Protein AF-A0A644ZTK5-F1 (afdb_monomer_lite)

Structure (mmCIF, N/CA/C/O backbone):
data_AF-A0A644ZTK5-F1
#
_entry.id   AF-A0A644ZTK5-F1
#
loop_
_atom_site.group_PDB
_atom_site.id
_atom_site.type_symbol
_atom_site.label_atom_id
_atom_site.label_alt_id
_atom_site.label_comp_id
_atom_site.label_asym_id
_atom_site.label_entity_id
_atom_site.label_seq_id
_atom_site.pdbx_PDB_ins_code
_atom_site.Cartn_x
_atom_site.Cartn_y
_atom_site.Cartn_z
_atom_site.occupancy
_atom_site.B_iso_or_equiv
_atom_site.auth_seq_id
_atom_site.auth_comp_id
_atom_site.auth_asym_id
_atom_site.auth_atom_id
_atom_site.pdbx_PDB_model_num
ATOM 1 N N . MET A 1 1 ? 9.741 3.563 -11.625 1.00 65.12 1 MET A N 1
ATOM 2 C CA . MET A 1 1 ? 8.923 4.745 -11.243 1.00 65.12 1 MET A CA 1
ATOM 3 C C . MET A 1 1 ? 8.255 4.426 -9.917 1.00 65.12 1 MET A C 1
ATOM 5 O O . MET A 1 1 ? 7.694 3.346 -9.812 1.00 65.12 1 MET A O 1
ATOM 9 N N . VAL A 1 2 ? 8.338 5.303 -8.914 1.00 74.94 2 VAL A N 1
ATOM 10 C CA . VAL A 1 2 ? 7.669 5.084 -7.619 1.00 74.94 2 VAL A CA 1
ATOM 11 C C . VAL A 1 2 ? 6.324 5.798 -7.641 1.00 74.94 2 VAL A C 1
ATOM 13 O O . VAL A 1 2 ? 6.263 6.993 -7.924 1.00 74.94 2 VAL A O 1
ATOM 16 N N . THR A 1 3 ? 5.244 5.078 -7.349 1.00 74.12 3 THR A N 1
ATOM 17 C CA . THR A 1 3 ? 3.903 5.663 -7.246 1.00 74.12 3 THR A CA 1
ATOM 18 C C . THR A 1 3 ? 3.236 5.150 -5.983 1.00 74.12 3 THR A C 1
ATOM 20 O O . THR A 1 3 ? 3.165 3.944 -5.748 1.00 74.12 3 THR A O 1
ATOM 23 N N . VAL A 1 4 ? 2.745 6.067 -5.157 1.00 77.69 4 VAL A N 1
ATOM 24 C CA . VAL A 1 4 ? 2.092 5.718 -3.898 1.00 77.69 4 VAL A CA 1
ATOM 25 C C . VAL A 1 4 ? 0.670 6.253 -3.905 1.00 77.69 4 VAL A C 1
ATOM 27 O O . VAL A 1 4 ? 0.444 7.454 -4.042 1.00 77.69 4 VAL A O 1
ATOM 30 N N . THR A 1 5 ? -0.283 5.347 -3.721 1.00 84.94 5 THR A N 1
ATOM 31 C CA . THR A 1 5 ? -1.699 5.673 -3.567 1.00 84.94 5 THR A CA 1
ATOM 32 C C . THR A 1 5 ? -2.014 5.778 -2.079 1.00 84.94 5 THR A C 1
ATOM 34 O O . THR A 1 5 ? -1.838 4.809 -1.346 1.00 84.94 5 THR A O 1
ATOM 37 N N . LYS A 1 6 ? -2.480 6.945 -1.616 1.00 88.81 6 LYS A N 1
ATOM 38 C CA . LYS A 1 6 ? -2.818 7.154 -0.194 1.00 88.81 6 LYS A CA 1
ATOM 39 C C . LYS A 1 6 ? -4.099 6.432 0.238 1.00 88.81 6 LYS A C 1
ATOM 41 O O . LYS A 1 6 ? -4.220 6.039 1.397 1.00 88.81 6 LYS A O 1
ATOM 46 N N . TYR A 1 7 ? -5.057 6.279 -0.676 1.00 92.19 7 TYR A N 1
ATOM 47 C CA . TYR A 1 7 ? -6.345 5.642 -0.411 1.00 92.19 7 TYR A CA 1
ATOM 48 C C . TYR A 1 7 ? -6.713 4.675 -1.529 1.00 92.19 7 TYR A C 1
ATOM 50 O O . TYR A 1 7 ? -6.617 5.043 -2.693 1.00 92.19 7 TYR A O 1
ATOM 58 N N . LEU A 1 8 ? -7.179 3.487 -1.165 1.00 92.69 8 LEU A N 1
ATOM 59 C CA . LEU A 1 8 ? -7.792 2.535 -2.082 1.00 92.69 8 LEU A CA 1
ATOM 60 C C . LEU A 1 8 ? -9.311 2.665 -2.007 1.00 92.69 8 LEU A C 1
ATOM 62 O O . LEU A 1 8 ? -9.890 2.739 -0.917 1.00 92.69 8 LEU A O 1
ATOM 66 N N . THR A 1 9 ? -9.941 2.684 -3.170 1.00 92.62 9 THR A N 1
ATOM 67 C CA . THR A 1 9 ? -11.390 2.692 -3.351 1.00 92.62 9 THR A CA 1
ATOM 68 C C . THR A 1 9 ? -11.845 1.417 -4.055 1.00 92.62 9 THR A C 1
ATOM 70 O O . THR A 1 9 ? -11.042 0.670 -4.619 1.00 92.62 9 THR A O 1
ATOM 73 N N . GLN A 1 10 ? -13.160 1.200 -4.097 1.00 89.81 10 GLN A N 1
ATOM 74 C CA . GLN A 1 10 ? -13.743 0.104 -4.871 1.00 89.81 10 GLN A CA 1
ATOM 75 C C . GLN A 1 10 ? -13.373 0.178 -6.366 1.00 89.81 10 GLN A C 1
ATOM 77 O O . GLN A 1 10 ? -13.297 -0.858 -7.024 1.00 89.81 10 GLN A O 1
ATOM 82 N N . VAL A 1 11 ? -13.150 1.381 -6.912 1.00 88.06 11 VAL A N 1
ATOM 83 C CA . VAL A 1 11 ? -12.742 1.560 -8.316 1.00 88.06 11 VAL A CA 1
ATOM 84 C C . VAL A 1 11 ? -11.330 1.024 -8.533 1.00 88.06 11 VAL A C 1
ATOM 86 O O . VAL A 1 11 ? -11.103 0.303 -9.502 1.00 88.06 11 VAL A O 1
ATOM 89 N N . ASP A 1 12 ? -10.414 1.308 -7.605 1.00 87.62 12 ASP A N 1
ATOM 90 C CA . ASP A 1 12 ? -9.027 0.837 -7.672 1.00 87.62 12 ASP A CA 1
AT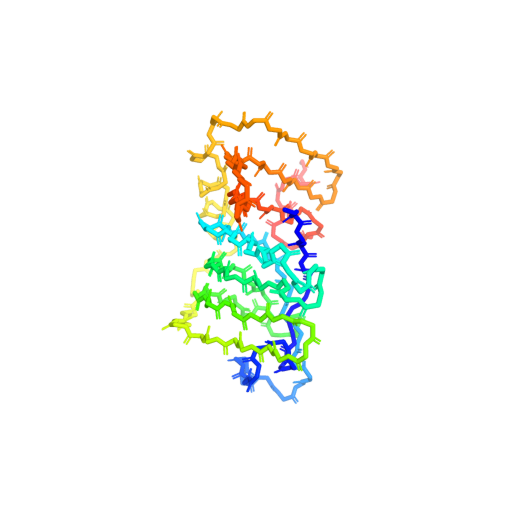OM 91 C C . ASP A 1 12 ? -8.953 -0.689 -7.546 1.00 87.62 12 ASP A C 1
ATOM 93 O O . ASP A 1 12 ? -8.243 -1.356 -8.292 1.00 87.62 12 ASP A O 1
ATOM 97 N N . LEU A 1 13 ? -9.728 -1.251 -6.616 1.00 88.62 13 LEU A N 1
ATOM 98 C CA . LEU A 1 13 ? -9.708 -2.678 -6.287 1.00 88.62 13 LEU A CA 1
ATOM 99 C C . LEU A 1 13 ? -10.640 -3.527 -7.161 1.00 88.62 13 LEU A C 1
ATOM 101 O O . LEU A 1 13 ? -10.657 -4.751 -7.040 1.00 88.62 13 LEU A O 1
ATOM 105 N N . LYS A 1 14 ? -11.461 -2.892 -8.009 1.00 88.94 14 LYS A N 1
ATOM 106 C CA . LYS A 1 14 ? -12.529 -3.508 -8.822 1.00 88.94 14 LYS A CA 1
ATOM 107 C C . LYS A 1 14 ? -13.540 -4.360 -8.036 1.00 88.94 14 LYS A C 1
ATOM 109 O O . LYS A 1 14 ? -14.374 -5.045 -8.627 1.00 88.94 14 LYS A O 1
ATOM 114 N N . ARG A 1 15 ? -13.494 -4.321 -6.705 1.00 89.38 15 ARG A N 1
ATOM 115 C CA . ARG A 1 15 ? -14.342 -5.075 -5.779 1.00 89.38 15 ARG A CA 1
ATOM 116 C C . ARG A 1 15 ? -14.335 -4.368 -4.426 1.00 89.38 15 ARG A C 1
ATOM 118 O O . ARG A 1 15 ? -13.343 -3.750 -4.062 1.00 89.38 15 ARG A O 1
ATOM 125 N N . LYS A 1 16 ? -15.432 -4.502 -3.681 1.00 90.69 16 LYS A N 1
ATOM 126 C CA . LYS A 1 16 ? -15.542 -3.995 -2.310 1.00 90.69 16 LYS A CA 1
ATOM 127 C C . LYS A 1 16 ? -14.885 -4.962 -1.317 1.00 90.69 16 LYS A C 1
ATOM 129 O O . LYS A 1 16 ? -15.091 -6.172 -1.419 1.00 90.69 16 LYS A O 1
ATOM 134 N N . ILE A 1 17 ? -14.121 -4.434 -0.368 1.00 94.50 17 ILE A N 1
ATOM 135 C CA . ILE A 1 17 ? -13.415 -5.182 0.681 1.00 94.50 17 ILE A CA 1
ATOM 136 C C . ILE A 1 17 ? -14.075 -5.025 2.055 1.00 94.50 17 ILE A C 1
ATOM 138 O O . ILE A 1 17 ? -14.266 -6.024 2.744 1.00 94.50 17 ILE A O 1
ATOM 142 N N . CYS A 1 18 ? -14.440 -3.806 2.472 1.00 92.94 18 CYS A N 1
ATOM 143 C CA . CYS A 1 18 ? -15.173 -3.596 3.721 1.00 92.94 18 CYS A CA 1
ATOM 144 C C . CYS A 1 18 ? -16.679 -3.790 3.522 1.00 92.94 18 CYS A C 1
ATOM 146 O O . CYS A 1 18 ? -17.294 -3.107 2.709 1.00 92.94 18 CYS A O 1
ATOM 148 N N . ASP A 1 19 ? -17.321 -4.552 4.407 1.00 90.00 19 ASP A N 1
ATOM 149 C CA . ASP A 1 19 ? -18.791 -4.675 4.475 1.00 90.00 19 ASP A CA 1
ATOM 150 C C . ASP A 1 19 ? -19.511 -3.429 5.035 1.00 90.00 19 ASP A C 1
ATOM 152 O O . ASP A 1 19 ? -20.714 -3.432 5.303 1.00 90.00 19 ASP A O 1
ATOM 156 N N . CYS A 1 20 ? -18.775 -2.340 5.240 1.00 90.19 20 CYS A N 1
ATOM 157 C CA . CYS A 1 20 ? -19.286 -1.038 5.635 1.00 90.19 20 CYS A CA 1
ATOM 158 C C . CYS A 1 20 ? -20.402 -0.581 4.679 1.00 90.19 20 CYS A C 1
ATOM 160 O O . CYS A 1 20 ? -20.259 -0.704 3.465 1.00 90.19 20 CYS A O 1
ATOM 162 N N . LYS A 1 21 ? -21.496 0.006 5.183 1.00 85.69 21 LYS A N 1
ATOM 163 C CA . LYS A 1 21 ? -22.526 0.604 4.304 1.00 85.69 21 LYS A CA 1
ATOM 164 C C . LYS A 1 21 ? -22.036 1.864 3.582 1.00 85.69 21 LYS A C 1
ATOM 166 O O . LYS A 1 21 ? -22.543 2.171 2.510 1.00 85.69 21 LYS A O 1
ATOM 171 N N . GLU A 1 22 ? -21.049 2.535 4.166 1.00 89.50 22 GLU A N 1
ATOM 172 C CA . GLU A 1 22 ? -20.392 3.718 3.614 1.00 89.50 22 GLU A CA 1
ATOM 173 C C . GLU A 1 22 ? -19.588 3.410 2.341 1.00 89.50 22 GLU A C 1
ATOM 175 O O . GLU A 1 22 ? -19.287 2.247 2.035 1.00 89.50 22 GLU A O 1
ATOM 180 N N . GLU A 1 23 ? -19.234 4.471 1.612 1.00 87.88 23 GLU A N 1
ATOM 181 C CA . GLU A 1 23 ? -18.324 4.395 0.470 1.00 87.88 23 GLU A CA 1
ATOM 182 C C . GLU A 1 23 ? -16.974 3.807 0.900 1.00 87.88 23 GLU A C 1
ATOM 184 O O . GLU A 1 23 ? -16.422 4.134 1.955 1.00 87.88 23 GLU A O 1
ATOM 189 N N . GLU A 1 24 ? -16.436 2.895 0.091 1.00 90.50 24 GLU A N 1
ATOM 190 C CA . GLU A 1 24 ? -15.162 2.275 0.414 1.00 90.50 24 GLU A CA 1
ATOM 191 C C . GLU A 1 24 ? -14.013 3.257 0.216 1.00 90.50 24 GLU A C 1
ATOM 193 O O . GLU A 1 24 ? -13.681 3.651 -0.901 1.00 90.50 24 GLU A O 1
ATOM 198 N N . LYS A 1 25 ? -13.372 3.597 1.333 1.00 94.69 25 LYS A N 1
ATOM 199 C CA . LYS A 1 25 ? -12.148 4.384 1.361 1.00 94.69 25 LYS A CA 1
ATOM 200 C C . LYS A 1 25 ? -11.186 3.793 2.385 1.00 94.69 25 LYS A C 1
ATOM 202 O O . LYS A 1 25 ? -11.303 4.052 3.588 1.00 94.69 25 LYS A O 1
ATOM 207 N N . LEU A 1 26 ? -10.254 2.979 1.903 1.00 95.31 26 LEU A N 1
ATOM 208 C CA . LEU A 1 26 ? -9.229 2.331 2.714 1.00 95.31 26 LEU A CA 1
ATOM 209 C C . LEU A 1 26 ? -7.955 3.178 2.685 1.00 95.31 26 LEU A C 1
ATOM 211 O O . LEU A 1 26 ? -7.355 3.362 1.633 1.00 95.31 26 LEU A O 1
ATOM 215 N N . LYS A 1 27 ? -7.538 3.723 3.825 1.00 95.38 27 LYS A N 1
ATOM 216 C CA . LYS A 1 27 ? -6.272 4.447 3.961 1.00 95.38 27 LYS A CA 1
ATOM 217 C C . LYS A 1 27 ? -5.114 3.459 3.967 1.00 95.38 27 LYS A C 1
ATOM 219 O O . LYS A 1 27 ? -5.094 2.564 4.807 1.00 95.38 27 LYS A O 1
ATOM 224 N N . VAL A 1 28 ? -4.146 3.640 3.074 1.00 95.75 28 VAL A N 1
ATOM 225 C CA . VAL A 1 28 ? -2.929 2.822 3.034 1.00 95.75 28 VAL A CA 1
ATOM 226 C C . VAL A 1 28 ? -2.022 3.226 4.193 1.00 95.75 28 VAL A C 1
ATOM 228 O O . VAL A 1 28 ? -1.618 4.386 4.290 1.00 95.75 28 VAL A O 1
ATOM 231 N N . LEU A 1 29 ? -1.728 2.270 5.073 1.00 95.69 29 LEU A N 1
ATOM 232 C CA . LEU A 1 29 ? -0.834 2.427 6.222 1.00 95.69 29 LEU A CA 1
ATOM 233 C C . LEU A 1 29 ? 0.591 1.993 5.872 1.00 95.69 29 LEU A C 1
ATOM 235 O O . LEU A 1 29 ? 1.559 2.655 6.234 1.00 95.69 29 LEU A O 1
ATOM 239 N N . PHE A 1 30 ? 0.706 0.903 5.119 1.00 95.94 30 PHE A N 1
ATOM 240 C CA . PHE A 1 30 ? 1.970 0.361 4.643 1.00 95.94 30 PHE A CA 1
ATOM 241 C C . PHE A 1 30 ? 1.781 -0.250 3.259 1.00 95.94 30 PHE A C 1
ATOM 243 O O . PHE A 1 30 ? 0.709 -0.777 2.944 1.00 95.94 30 PHE A O 1
ATOM 250 N N . LYS A 1 31 ? 2.825 -0.178 2.438 1.00 95.75 31 LYS A N 1
ATOM 251 C CA . LYS A 1 31 ? 2.863 -0.811 1.126 1.00 95.75 31 LYS A CA 1
ATOM 252 C C . LYS A 1 31 ? 4.267 -1.298 0.810 1.00 95.75 31 LYS A C 1
ATOM 254 O O . LYS A 1 31 ? 5.193 -0.496 0.779 1.00 95.75 31 LYS A O 1
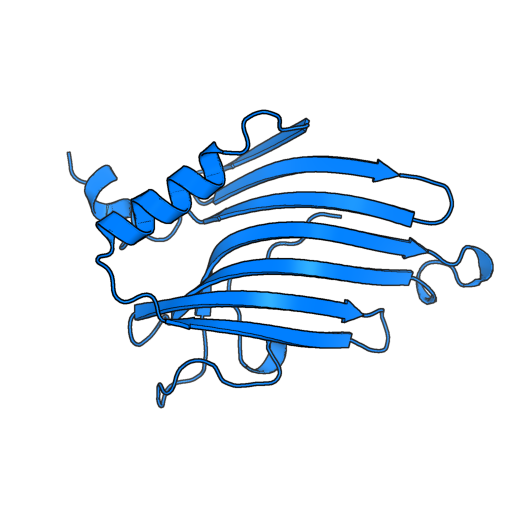ATOM 259 N N . GLU A 1 32 ? 4.398 -2.578 0.508 1.00 95.12 32 GLU A N 1
ATOM 260 C CA . GLU A 1 32 ? 5.598 -3.166 -0.080 1.00 95.12 32 GLU A CA 1
ATOM 261 C C . GLU A 1 32 ? 5.311 -3.483 -1.541 1.00 95.12 32 GLU A C 1
ATOM 263 O O . GLU A 1 32 ? 4.318 -4.135 -1.859 1.00 95.12 32 GLU A O 1
ATOM 268 N N . VAL A 1 33 ? 6.181 -3.012 -2.427 1.00 94.12 33 VAL A N 1
ATOM 269 C CA . VAL A 1 33 ? 6.172 -3.366 -3.841 1.00 94.12 33 VAL A CA 1
ATOM 270 C C . VAL A 1 33 ? 7.382 -4.242 -4.102 1.00 94.12 33 VAL A C 1
ATOM 272 O O . VAL A 1 33 ? 8.514 -3.754 -4.202 1.00 94.12 33 VAL A O 1
ATOM 275 N N . SER A 1 34 ? 7.122 -5.547 -4.151 1.00 87.56 34 SER A N 1
ATOM 276 C CA . SER A 1 34 ? 8.150 -6.577 -4.284 1.00 87.56 34 SER A CA 1
ATOM 277 C C . SER A 1 34 ? 8.716 -6.622 -5.704 1.00 87.56 34 SER A C 1
ATOM 279 O O . SER A 1 34 ? 9.905 -6.893 -5.861 1.00 87.56 34 SER A O 1
ATOM 281 N N . GLU A 1 35 ? 7.902 -6.258 -6.700 1.00 85.19 35 GLU A N 1
ATOM 282 C CA . GLU A 1 35 ? 8.292 -6.049 -8.092 1.00 85.19 35 GLU A CA 1
ATOM 283 C C . GLU A 1 35 ? 7.399 -4.969 -8.720 1.00 85.19 35 GLU A C 1
ATOM 285 O O . GLU A 1 35 ? 6.180 -5.012 -8.587 1.00 85.19 35 GLU A O 1
ATOM 290 N N . SER A 1 36 ? 7.995 -3.980 -9.391 1.00 88.12 36 SER A N 1
ATOM 291 C CA . SER A 1 36 ? 7.301 -3.079 -10.318 1.00 88.12 36 SER A CA 1
ATOM 292 C C . SER A 1 36 ? 8.087 -3.052 -11.616 1.00 88.12 36 SER A C 1
ATOM 294 O O . SER A 1 36 ? 9.063 -2.308 -11.727 1.00 88.12 36 SER A O 1
ATOM 296 N N . GLU A 1 37 ? 7.657 -3.849 -12.583 1.00 89.25 37 GLU A N 1
ATOM 297 C CA . GLU A 1 37 ? 8.267 -3.967 -13.898 1.00 89.25 37 GLU A CA 1
ATOM 298 C C . GLU A 1 37 ? 7.548 -3.045 -14.885 1.00 89.25 37 GLU A C 1
ATOM 300 O O . GLU A 1 37 ? 6.379 -3.245 -15.201 1.00 89.25 37 GLU A O 1
ATOM 305 N N . LEU A 1 38 ? 8.245 -2.021 -15.369 1.00 86.25 38 LEU A N 1
ATOM 306 C CA . LEU A 1 38 ? 7.820 -1.203 -16.498 1.00 86.25 38 LEU A CA 1
ATOM 307 C C . LEU A 1 38 ? 8.497 -1.743 -17.755 1.00 86.25 38 LEU A C 1
ATOM 309 O O . LEU A 1 38 ? 9.687 -1.505 -17.946 1.00 86.25 38 LEU A O 1
ATOM 313 N N . ARG A 1 39 ? 7.744 -2.434 -18.608 1.00 85.12 39 ARG A N 1
ATOM 314 C CA . ARG A 1 39 ? 8.196 -2.855 -19.938 1.00 85.12 39 ARG A CA 1
ATOM 315 C C . ARG A 1 39 ? 7.918 -1.752 -20.941 1.00 85.12 39 ARG A C 1
ATOM 317 O O . ARG A 1 39 ? 6.811 -1.212 -20.970 1.00 85.12 39 ARG A O 1
ATOM 324 N N . ILE A 1 40 ? 8.901 -1.434 -21.774 1.00 79.25 40 ILE A N 1
ATOM 325 C CA . ILE A 1 40 ? 8.764 -0.457 -22.852 1.00 79.25 40 ILE A CA 1
ATOM 326 C C . ILE A 1 40 ? 9.003 -1.200 -24.156 1.00 79.25 40 ILE A C 1
ATOM 328 O O . ILE A 1 40 ? 10.073 -1.752 -24.370 1.00 79.25 40 ILE A O 1
ATOM 332 N N . LYS A 1 41 ? 8.015 -1.201 -25.051 1.00 74.19 41 LYS A N 1
ATOM 333 C CA . LYS A 1 41 ? 8.233 -1.659 -26.424 1.00 74.19 41 LYS A CA 1
ATOM 334 C C . LYS A 1 41 ? 8.887 -0.523 -27.216 1.00 74.19 41 LYS A C 1
ATOM 336 O O . LYS A 1 41 ? 8.205 0.476 -27.459 1.00 74.19 41 LYS A O 1
ATOM 341 N N . PRO A 1 42 ? 10.154 -0.643 -27.656 1.00 69.31 42 PRO A N 1
ATOM 342 C CA . PRO A 1 42 ? 10.871 0.468 -28.291 1.00 69.31 42 PRO A CA 1
ATOM 343 C C . PRO A 1 42 ? 10.152 1.014 -29.533 1.00 69.31 42 PRO A C 1
ATOM 345 O O . PRO A 1 42 ? 10.150 2.216 -29.786 1.00 69.31 42 PRO A O 1
ATOM 348 N N . GLU A 1 43 ? 9.483 0.127 -30.269 1.00 77.38 43 GLU A N 1
ATOM 349 C CA . GLU A 1 43 ? 8.791 0.415 -31.531 1.00 77.38 43 GLU A CA 1
ATOM 350 C C . GLU A 1 43 ? 7.458 1.156 -31.336 1.00 77.38 43 GLU A C 1
ATOM 352 O O . GLU A 1 43 ? 7.033 1.924 -32.197 1.00 77.38 43 GLU A O 1
ATOM 357 N N . GLU A 1 44 ? 6.810 0.955 -30.185 1.00 70.44 44 GLU A N 1
ATOM 358 C CA . GLU A 1 44 ? 5.523 1.565 -29.824 1.00 70.44 44 GLU A CA 1
ATOM 359 C C . GLU A 1 44 ? 5.696 2.728 -28.825 1.00 70.44 44 GLU A C 1
ATOM 361 O O . GLU A 1 44 ? 4.710 3.338 -28.404 1.00 70.44 44 GLU A O 1
ATOM 366 N N . GLY A 1 45 ? 6.933 3.048 -28.425 1.00 70.31 45 GLY A N 1
ATOM 367 C CA . GLY A 1 45 ? 7.250 4.079 -27.436 1.00 70.31 45 GLY A CA 1
ATOM 368 C C . GLY A 1 45 ? 6.441 3.944 -26.136 1.00 70.31 45 GLY A C 1
ATOM 369 O O . GLY A 1 45 ? 6.134 2.850 -25.669 1.00 70.31 45 GLY A O 1
ATOM 370 N N . MET A 1 46 ? 6.043 5.080 -25.553 1.00 67.62 46 MET A N 1
ATOM 371 C CA . MET A 1 46 ? 5.238 5.122 -24.317 1.00 67.62 46 MET A CA 1
ATOM 372 C C . MET A 1 46 ? 3.837 4.508 -24.478 1.00 67.62 46 MET A C 1
ATOM 374 O O . MET A 1 46 ? 3.233 4.101 -23.491 1.00 67.62 46 MET A O 1
ATOM 378 N N . THR A 1 47 ? 3.307 4.429 -25.702 1.00 72.25 47 THR A N 1
ATOM 379 C CA . THR A 1 47 ? 1.997 3.812 -25.977 1.00 72.25 47 THR A CA 1
ATOM 380 C C . THR A 1 47 ? 2.004 2.293 -25.839 1.00 72.25 47 THR A C 1
ATOM 382 O O . THR A 1 47 ? 0.965 1.725 -25.514 1.00 72.25 47 THR A O 1
ATOM 385 N N . GLY A 1 48 ? 3.164 1.655 -26.011 1.00 72.31 48 GLY A N 1
ATOM 386 C CA . GLY A 1 48 ? 3.367 0.232 -25.736 1.00 72.31 48 GLY A CA 1
ATOM 387 C C . GLY A 1 48 ? 3.855 -0.061 -24.316 1.00 72.31 48 GLY A C 1
ATOM 388 O O . GLY A 1 48 ? 4.226 -1.199 -24.034 1.00 72.31 48 GLY A O 1
ATOM 389 N N . ALA A 1 49 ? 3.915 0.952 -23.441 1.00 79.62 49 ALA A N 1
ATOM 390 C CA . ALA A 1 49 ? 4.407 0.787 -22.083 1.00 79.62 49 ALA A CA 1
ATOM 391 C C . ALA A 1 49 ? 3.409 0.014 -21.216 1.00 79.62 49 ALA A C 1
ATOM 393 O O . ALA A 1 49 ? 2.200 0.268 -21.238 1.00 79.62 49 ALA A O 1
ATOM 394 N N . TYR A 1 50 ? 3.943 -0.905 -20.421 1.00 86.31 50 TYR A N 1
ATOM 395 C CA . TYR A 1 50 ? 3.162 -1.813 -19.601 1.00 86.31 50 TYR A CA 1
ATOM 396 C C . TYR A 1 50 ? 3.776 -1.961 -18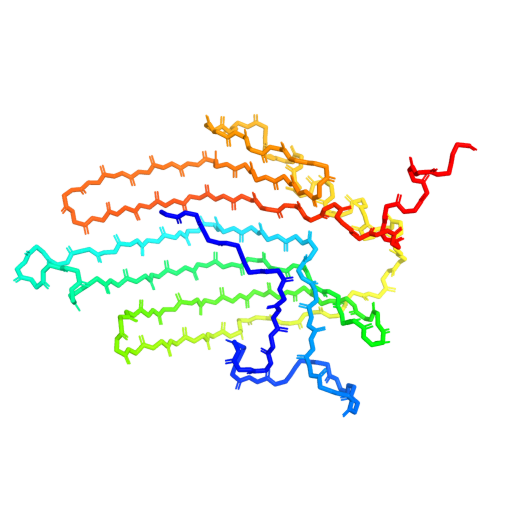.220 1.00 86.31 50 TYR A C 1
ATOM 398 O O . TYR A 1 50 ? 4.990 -2.115 -18.104 1.00 86.31 50 TYR A O 1
ATOM 406 N N . ILE A 1 51 ? 2.946 -1.912 -17.183 1.00 88.69 51 ILE A N 1
ATOM 407 C CA . ILE A 1 51 ? 3.377 -2.067 -15.798 1.00 88.69 51 ILE A CA 1
ATOM 408 C C . ILE A 1 51 ? 2.787 -3.354 -15.244 1.00 88.69 51 ILE A C 1
ATOM 410 O O . ILE A 1 51 ? 1.567 -3.480 -15.168 1.00 88.69 51 ILE A O 1
ATOM 414 N N . LEU A 1 52 ? 3.657 -4.253 -14.798 1.00 90.25 52 LEU A N 1
ATOM 415 C CA . LEU A 1 52 ? 3.312 -5.343 -13.894 1.00 90.25 52 LEU A CA 1
ATOM 416 C C . LEU A 1 52 ? 3.809 -4.978 -12.498 1.00 90.25 52 LEU A C 1
ATOM 418 O O . LEU A 1 52 ? 4.921 -4.462 -12.344 1.00 90.25 52 LEU A O 1
ATOM 422 N N . ARG A 1 53 ? 2.985 -5.200 -11.476 1.00 92.25 53 ARG A N 1
ATOM 423 C CA . ARG A 1 53 ? 3.355 -4.875 -10.108 1.00 92.25 53 ARG A CA 1
ATOM 424 C C . ARG A 1 53 ? 2.709 -5.790 -9.083 1.00 92.25 53 ARG A C 1
ATOM 426 O O . ARG A 1 53 ? 1.489 -5.904 -9.037 1.00 92.25 53 ARG A O 1
ATOM 433 N N . GLU A 1 54 ? 3.533 -6.334 -8.202 1.00 94.12 54 GLU A N 1
ATOM 434 C CA . GLU A 1 54 ? 3.099 -7.117 -7.049 1.00 94.12 54 GLU A CA 1
ATOM 435 C C . GLU A 1 54 ? 3.188 -6.267 -5.782 1.00 94.12 54 GLU A C 1
ATOM 437 O O . GLU A 1 54 ? 4.234 -5.686 -5.470 1.00 94.12 54 GLU A O 1
ATOM 442 N N . GLU A 1 55 ? 2.074 -6.166 -5.058 1.00 94.88 55 GLU A N 1
ATOM 443 C CA . GLU A 1 55 ? 1.938 -5.275 -3.911 1.00 94.88 55 GLU A CA 1
ATOM 444 C C . GLU A 1 55 ? 1.404 -6.031 -2.688 1.00 94.88 55 GLU A C 1
ATOM 446 O O . GLU A 1 55 ? 0.365 -6.691 -2.753 1.00 94.88 55 GLU A O 1
ATOM 451 N N . LYS A 1 56 ? 2.075 -5.870 -1.543 1.00 96.25 56 LYS A N 1
ATOM 452 C CA . LYS A 1 56 ? 1.498 -6.154 -0.224 1.00 96.25 56 LYS A CA 1
ATOM 453 C C . LYS A 1 56 ? 1.064 -4.840 0.396 1.00 96.25 56 LYS A C 1
ATOM 455 O O . LYS A 1 56 ? 1.865 -3.912 0.510 1.00 96.25 56 LYS A O 1
ATOM 460 N N . ILE A 1 57 ? -0.193 -4.745 0.803 1.00 96.44 57 ILE A N 1
ATOM 461 C CA . ILE A 1 57 ? -0.784 -3.505 1.297 1.00 96.44 57 ILE A CA 1
ATOM 462 C C . ILE A 1 57 ? -1.446 -3.766 2.642 1.00 96.44 57 ILE A C 1
ATOM 464 O O . ILE A 1 57 ? -2.271 -4.664 2.773 1.00 96.44 57 ILE A O 1
ATOM 468 N N . ILE A 1 58 ? -1.134 -2.931 3.628 1.00 97.12 58 ILE A N 1
ATOM 469 C CA . ILE A 1 58 ? -1.889 -2.861 4.878 1.00 97.12 58 ILE A CA 1
ATOM 470 C C . ILE A 1 58 ? -2.715 -1.582 4.826 1.00 97.12 58 ILE A C 1
ATOM 472 O O . ILE A 1 58 ? -2.160 -0.485 4.710 1.00 97.12 58 ILE A O 1
ATOM 476 N N . ALA A 1 59 ? -4.039 -1.709 4.895 1.00 96.19 59 ALA A N 1
ATOM 477 C CA . ALA A 1 59 ? -4.948 -0.577 4.772 1.00 96.19 59 ALA A CA 1
ATOM 478 C C . ALA A 1 59 ? -6.063 -0.597 5.825 1.00 96.19 59 ALA A C 1
ATOM 480 O O . ALA A 1 59 ? -6.608 -1.647 6.152 1.00 96.19 59 ALA A O 1
ATOM 481 N N . SER A 1 60 ? -6.436 0.577 6.338 1.00 95.50 60 SER A N 1
ATOM 482 C CA . SER A 1 60 ? -7.520 0.742 7.312 1.00 95.50 60 SER A CA 1
ATOM 483 C C . SER 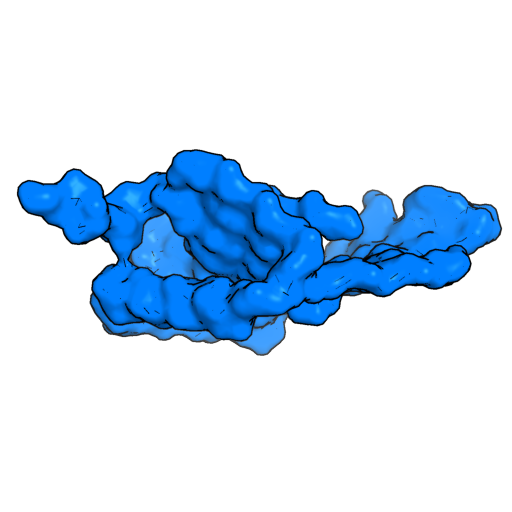A 1 60 ? -8.739 1.394 6.677 1.00 95.50 60 SER A C 1
ATOM 485 O O . SER A 1 60 ? -8.631 2.408 5.988 1.00 95.50 60 SER A O 1
ATOM 487 N N . CYS A 1 61 ? -9.928 0.852 6.928 1.00 94.44 61 CYS A N 1
ATOM 488 C CA . CYS A 1 61 ? -11.162 1.517 6.540 1.00 94.44 61 CYS A CA 1
ATOM 489 C C . CYS A 1 61 ? -11.349 2.814 7.336 1.00 94.44 61 CYS A C 1
ATOM 491 O O . CYS A 1 61 ? -11.455 2.785 8.561 1.00 94.44 61 CYS A O 1
ATOM 493 N N . ASN A 1 62 ? -11.509 3.947 6.647 1.00 92.25 62 ASN A N 1
ATOM 494 C CA . ASN A 1 62 ? -11.702 5.239 7.316 1.00 92.25 6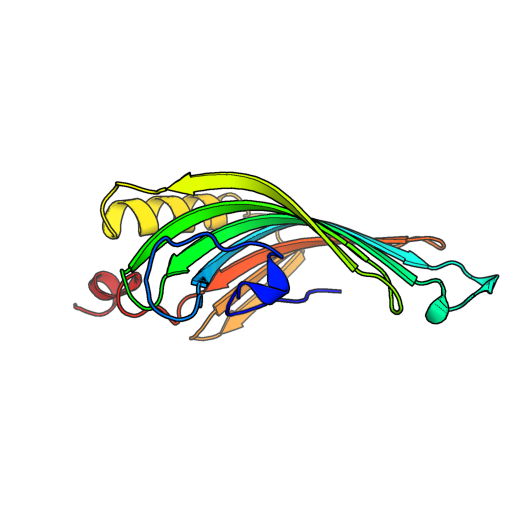2 ASN A CA 1
ATOM 495 C C . ASN A 1 62 ? -12.965 5.306 8.193 1.00 92.25 62 ASN A C 1
ATOM 497 O O . ASN A 1 62 ? -13.019 6.127 9.106 1.00 92.25 62 ASN A O 1
ATOM 501 N N . HIS A 1 63 ? -13.963 4.456 7.930 1.00 92.50 63 HIS A N 1
ATOM 502 C CA . HIS A 1 63 ? -15.253 4.478 8.622 1.00 92.50 63 HIS A CA 1
ATOM 503 C C . HIS A 1 63 ? -15.288 3.553 9.841 1.00 92.50 63 HIS A C 1
ATOM 505 O O . HIS A 1 63 ? -15.547 4.005 10.951 1.00 92.50 63 HIS A O 1
ATOM 511 N N . CYS A 1 64 ? -15.036 2.255 9.647 1.00 92.56 64 CYS A N 1
ATOM 512 C CA . CYS A 1 64 ? -15.132 1.267 10.728 1.00 92.56 64 CYS A CA 1
ATOM 513 C C . CYS A 1 64 ? -13.789 0.930 11.387 1.00 92.56 64 CYS A C 1
ATOM 515 O O . CYS A 1 64 ? -13.766 0.120 12.309 1.00 92.56 64 CYS A O 1
ATOM 517 N N . LYS A 1 65 ? -12.681 1.498 10.891 1.00 91.38 65 LYS A N 1
ATOM 518 C CA . LYS A 1 65 ? -11.308 1.299 11.384 1.00 91.38 65 LYS A CA 1
ATOM 519 C C . LYS A 1 65 ? -10.765 -0.131 11.303 1.00 91.38 65 LYS A C 1
ATOM 521 O O . LYS A 1 65 ? -9.613 -0.345 11.662 1.00 91.38 65 LYS A O 1
ATOM 526 N N . LYS A 1 66 ? -11.531 -1.086 10.757 1.00 94.62 66 LYS A N 1
ATOM 527 C CA . LYS A 1 66 ? -11.032 -2.426 10.408 1.00 94.62 66 LYS A CA 1
ATOM 528 C C . LYS A 1 66 ? -9.821 -2.320 9.488 1.00 94.62 66 LYS A C 1
ATOM 530 O O . LYS A 1 66 ? -9.824 -1.506 8.559 1.00 94.62 66 LYS A O 1
ATOM 535 N N . VAL A 1 67 ? -8.830 -3.163 9.743 1.00 96.44 67 VAL A N 1
ATOM 536 C CA . VAL A 1 67 ? -7.557 -3.179 9.026 1.00 96.44 67 VAL A CA 1
ATOM 537 C C . VAL A 1 67 ? -7.454 -4.454 8.209 1.00 96.44 67 VAL A C 1
ATOM 539 O O . VAL A 1 67 ? -7.766 -5.534 8.699 1.00 96.44 67 VAL A O 1
ATOM 542 N N . TYR A 1 68 ? -7.034 -4.308 6.960 1.00 97.25 68 TYR A N 1
ATOM 543 C CA . TYR A 1 68 ? -6.952 -5.383 5.988 1.00 97.25 68 TYR A CA 1
ATOM 544 C C . TYR A 1 68 ? -5.529 -5.511 5.471 1.00 97.25 68 TYR A C 1
ATOM 546 O O . TYR A 1 68 ? -4.877 -4.508 5.173 1.00 97.25 68 TYR A O 1
ATOM 554 N N . PHE A 1 69 ? -5.079 -6.753 5.362 1.00 97.75 69 PHE A N 1
ATOM 555 C CA . PHE A 1 69 ? -3.831 -7.143 4.736 1.00 97.75 69 PHE A CA 1
ATOM 556 C C . PHE A 1 69 ? -4.213 -7.672 3.357 1.00 97.75 69 PHE A C 1
ATOM 558 O O . PHE A 1 69 ? -5.024 -8.591 3.234 1.00 97.75 69 PHE A O 1
ATOM 565 N N . LEU A 1 70 ? -3.710 -7.017 2.320 1.00 96.56 70 LEU A N 1
ATOM 566 C CA . LEU A 1 70 ? -4.068 -7.267 0.933 1.00 96.56 70 LEU A CA 1
ATOM 567 C C . LEU A 1 70 ? -2.813 -7.673 0.174 1.00 96.56 70 LEU A C 1
ATOM 569 O O . LEU A 1 70 ? -1.785 -7.002 0.282 1.00 96.56 70 LEU A O 1
ATOM 573 N N . MET A 1 71 ? -2.919 -8.723 -0.630 1.00 96.19 71 MET A N 1
ATOM 574 C CA . MET A 1 71 ? -1.966 -8.988 -1.702 1.00 96.19 71 MET A CA 1
ATOM 575 C C . MET A 1 71 ? -2.659 -8.720 -3.026 1.00 96.19 71 MET A C 1
ATOM 577 O O . MET A 1 71 ? -3.773 -9.201 -3.250 1.00 96.19 71 MET A O 1
ATOM 581 N N . THR A 1 72 ? -2.031 -7.909 -3.869 1.00 94.38 72 THR A N 1
ATOM 582 C CA . THR A 1 72 ? -2.602 -7.535 -5.158 1.00 94.38 72 THR A CA 1
ATOM 583 C C . THR A 1 72 ? -1.562 -7.578 -6.255 1.00 94.38 72 THR A C 1
ATOM 585 O O . THR A 1 72 ? -0.446 -7.085 -6.079 1.00 94.38 72 THR A O 1
ATOM 588 N N . THR A 1 73 ? -1.993 -8.040 -7.419 1.00 93.44 73 THR A N 1
ATOM 589 C CA . THR A 1 73 ? -1.242 -7.952 -8.663 1.00 93.44 73 THR A CA 1
ATOM 590 C C . THR A 1 73 ? -1.908 -6.907 -9.548 1.00 93.44 73 THR A C 1
ATOM 592 O O . THR A 1 73 ? -3.079 -7.032 -9.914 1.00 93.44 73 THR A O 1
ATOM 595 N N . PHE A 1 74 ? -1.176 -5.845 -9.863 1.00 90.38 74 PHE A N 1
ATOM 596 C CA . PHE A 1 74 ? -1.568 -4.843 -10.843 1.00 90.38 74 PHE A CA 1
ATOM 597 C C . PHE A 1 74 ? -0.884 -5.146 -12.167 1.00 90.38 74 PHE A C 1
ATOM 599 O O . PHE A 1 74 ? 0.323 -5.361 -12.222 1.00 90.38 74 PHE A O 1
ATOM 606 N N . GLU A 1 75 ? -1.648 -5.078 -13.242 1.00 89.94 75 GLU A N 1
ATOM 607 C CA . GLU A 1 75 ? -1.152 -5.283 -14.585 1.00 89.94 75 GLU A CA 1
ATOM 608 C C . GLU A 1 75 ? -1.852 -4.296 -15.527 1.00 89.94 75 GLU A C 1
ATOM 610 O O . GLU A 1 75 ? -3.075 -4.309 -15.657 1.00 89.94 75 GLU A O 1
ATOM 615 N N . GLY A 1 76 ? -1.122 -3.388 -16.171 1.00 86.12 76 GLY A N 1
ATOM 616 C CA . GLY A 1 76 ? -1.783 -2.386 -17.003 1.00 86.12 76 GLY A CA 1
ATOM 617 C C . GLY A 1 76 ? -0.880 -1.447 -17.786 1.00 86.12 76 GLY A C 1
ATOM 618 O O . GLY A 1 76 ? 0.228 -1.111 -17.374 1.00 86.12 76 GLY A O 1
ATOM 619 N N . GLY A 1 77 ? -1.410 -0.988 -18.917 1.00 80.25 77 GLY A N 1
ATOM 620 C CA . GLY A 1 77 ? -0.850 0.070 -19.753 1.00 80.25 77 GLY A CA 1
ATOM 621 C C . GLY A 1 77 ? -1.757 1.304 -19.793 1.00 80.25 77 GLY A C 1
ATOM 622 O O . GLY A 1 77 ? -2.620 1.504 -18.938 1.00 80.25 77 GLY A O 1
ATOM 623 N N . ILE A 1 78 ? -1.577 2.145 -20.815 1.00 74.69 78 ILE A N 1
ATOM 624 C CA . ILE A 1 78 ? -2.369 3.378 -20.990 1.00 74.69 78 ILE A CA 1
ATOM 625 C C . ILE A 1 78 ? -3.848 3.080 -21.297 1.00 74.69 78 ILE A C 1
ATOM 627 O O . ILE A 1 78 ? -4.722 3.839 -20.886 1.00 74.69 78 ILE A O 1
ATOM 631 N N . GLN A 1 79 ? -4.131 2.002 -22.033 1.00 75.69 79 GLN A N 1
ATOM 632 C CA . GLN A 1 79 ? -5.477 1.698 -22.536 1.00 75.69 79 GLN A CA 1
ATOM 633 C C . GLN A 1 79 ? -6.265 0.743 -21.636 1.00 75.69 79 GLN A C 1
ATOM 635 O O . GLN A 1 79 ? -7.483 0.867 -21.531 1.00 75.69 79 GLN A O 1
ATOM 640 N N . GLU A 1 80 ? -5.582 -0.193 -20.979 1.00 79.75 80 GLU A N 1
ATOM 641 C CA . GLU A 1 80 ? -6.212 -1.237 -20.174 1.00 79.75 80 GLU A CA 1
ATOM 642 C C . GLU A 1 80 ? -5.448 -1.445 -18.871 1.00 79.75 80 GLU A C 1
ATOM 644 O O . GLU A 1 80 ? -4.217 -1.432 -18.850 1.00 79.75 80 GLU A O 1
ATOM 649 N N . GLN A 1 81 ? -6.194 -1.642 -17.786 1.00 84.25 81 GLN A N 1
ATOM 650 C CA . GLN A 1 81 ? -5.658 -1.890 -16.453 1.00 84.25 81 GLN A CA 1
ATOM 651 C C . GLN A 1 81 ? -6.431 -3.027 -15.805 1.00 84.25 81 GLN A C 1
ATOM 653 O O . GLN A 1 81 ? -7.664 -3.068 -15.858 1.00 84.25 81 GLN A O 1
ATOM 658 N N . TYR A 1 82 ? -5.710 -3.916 -15.144 1.00 86.44 82 TYR A N 1
ATOM 659 C CA . TYR A 1 82 ? -6.193 -5.095 -14.454 1.00 86.44 82 TYR A CA 1
ATOM 660 C C . TYR A 1 82 ? -5.626 -5.084 -13.038 1.00 86.44 82 TYR A C 1
ATOM 662 O O . TYR A 1 82 ? -4.457 -4.790 -12.815 1.00 86.44 82 TYR A O 1
ATOM 670 N N . VAL A 1 83 ? -6.497 -5.353 -12.070 1.00 90.75 83 VAL A N 1
ATOM 671 C CA . VAL A 1 83 ? -6.123 -5.493 -10.665 1.00 90.75 83 VAL A CA 1
ATOM 672 C C . VAL A 1 83 ? -6.708 -6.809 -10.212 1.00 90.75 83 VAL A C 1
ATOM 674 O O . VAL A 1 83 ? -7.924 -7.001 -10.301 1.00 90.75 83 VAL A O 1
ATOM 677 N N . ASN A 1 84 ? -5.839 -7.709 -9.776 1.00 92.44 84 ASN A N 1
ATOM 678 C CA . ASN A 1 84 ? -6.220 -8.934 -9.105 1.00 92.44 84 ASN A CA 1
ATOM 679 C C . ASN A 1 84 ? -5.955 -8.789 -7.610 1.00 92.44 84 ASN A C 1
ATOM 681 O O . ASN A 1 84 ? -4.929 -8.245 -7.208 1.00 92.44 84 ASN A O 1
ATOM 685 N N . ILE A 1 85 ? -6.884 -9.278 -6.794 1.00 94.38 85 ILE A N 1
ATOM 686 C CA . ILE A 1 85 ? -6.705 -9.355 -5.345 1.00 94.38 85 ILE A CA 1
ATOM 687 C C . ILE A 1 85 ? -6.434 -10.813 -5.014 1.00 94.38 85 ILE A C 1
ATOM 689 O O . ILE A 1 85 ? -7.359 -11.628 -4.991 1.00 94.38 85 ILE A O 1
ATOM 693 N N . ASP A 1 86 ? -5.164 -11.119 -4.785 1.00 94.00 86 ASP A N 1
ATOM 694 C CA . ASP A 1 86 ? -4.664 -12.471 -4.561 1.00 94.00 86 ASP A CA 1
ATOM 695 C C . ASP A 1 86 ? -5.079 -12.984 -3.176 1.00 94.00 86 ASP A C 1
ATOM 697 O O . ASP A 1 86 ? -5.480 -14.139 -3.025 1.00 94.00 86 ASP A O 1
ATOM 701 N N . SER A 1 87 ? -5.071 -12.107 -2.166 1.00 96.19 87 SER A N 1
ATOM 702 C CA . SER A 1 87 ? -5.569 -12.418 -0.824 1.00 96.19 87 SER A CA 1
ATOM 703 C C . SER A 1 87 ? -6.091 -11.182 -0.088 1.00 96.19 87 SER A C 1
ATOM 705 O O . SER A 1 87 ? -5.719 -10.042 -0.378 1.00 96.19 87 SER A O 1
ATOM 707 N N . VAL A 1 88 ? -7.000 -11.427 0.860 1.00 96.81 88 VAL A N 1
ATOM 708 C CA . VAL A 1 88 ? -7.546 -10.427 1.785 1.00 96.81 88 VAL A CA 1
ATOM 709 C C . VAL A 1 88 ? -7.671 -11.065 3.155 1.00 96.81 88 VAL A C 1
ATOM 711 O O . VAL A 1 88 ? -8.438 -12.011 3.325 1.00 96.81 88 VAL A O 1
ATOM 714 N N . GLU A 1 89 ? -6.973 -10.508 4.133 1.00 97.31 89 GLU A N 1
ATOM 715 C CA . GLU A 1 89 ? -7.017 -10.956 5.520 1.00 97.31 89 GLU A CA 1
ATOM 716 C C . GLU A 1 89 ? -7.428 -9.792 6.423 1.00 97.31 89 GLU A C 1
ATOM 718 O O . GLU A 1 89 ? -6.948 -8.668 6.273 1.00 97.31 89 GLU A O 1
ATOM 723 N N . LEU A 1 90 ? -8.361 -10.043 7.344 1.00 96.94 90 LEU A N 1
ATOM 724 C CA . LEU A 1 90 ? -8.756 -9.068 8.357 1.00 96.94 90 LEU A CA 1
ATOM 725 C C . LEU A 1 90 ? -7.794 -9.182 9.539 1.00 96.94 90 LEU A C 1
ATOM 727 O O . LEU A 1 90 ? -7.660 -10.256 10.117 1.00 96.94 90 LEU A O 1
ATOM 731 N N . PHE A 1 91 ? -7.186 -8.067 9.927 1.00 96.31 91 PHE A N 1
ATOM 732 C CA . PHE A 1 91 ? -6.396 -7.993 11.147 1.00 96.31 91 PHE A CA 1
ATOM 733 C C . PHE A 1 91 ? -7.317 -7.810 12.358 1.00 96.31 91 PHE A C 1
ATOM 735 O O . PHE A 1 91 ? -8.134 -6.884 12.394 1.00 96.31 91 PHE A O 1
ATOM 742 N N . ASP A 1 92 ? -7.183 -8.691 13.344 1.00 94.00 92 ASP A N 1
ATOM 743 C CA . ASP A 1 92 ? -8.006 -8.755 14.557 1.00 94.00 92 ASP A CA 1
ATOM 744 C C . ASP A 1 92 ? -7.251 -8.364 15.842 1.00 94.00 92 ASP A C 1
ATOM 746 O O . ASP A 1 92 ? -7.846 -8.332 16.921 1.00 94.00 92 ASP A O 1
ATOM 750 N N . GLY A 1 93 ? -5.968 -8.013 15.727 1.00 92.50 93 GLY A N 1
ATOM 751 C CA . GLY A 1 93 ? -5.153 -7.524 16.835 1.00 92.50 93 GLY A CA 1
ATOM 752 C C . GLY A 1 93 ? -5.418 -6.062 17.217 1.00 92.50 93 GLY A C 1
ATOM 753 O O . GLY A 1 93 ? -6.214 -5.333 16.620 1.00 92.50 93 GLY A O 1
ATOM 754 N N . SER A 1 94 ? -4.698 -5.603 18.235 1.00 91.38 94 SER A N 1
ATOM 755 C CA . SER A 1 94 ? -4.711 -4.219 18.710 1.00 91.38 94 SER A CA 1
ATOM 756 C C . SER A 1 94 ? -3.929 -3.268 17.794 1.00 91.38 94 SER A C 1
ATOM 758 O O . SER A 1 94 ? -3.018 -3.667 17.071 1.00 91.38 94 SER A O 1
ATOM 760 N N . MET A 1 95 ? -4.206 -1.962 17.886 1.00 88.62 95 MET A N 1
ATOM 761 C CA . MET A 1 95 ? -3.451 -0.933 17.147 1.00 88.62 95 MET A CA 1
ATOM 762 C C . MET A 1 95 ? -1.955 -0.923 17.494 1.00 88.62 95 MET A C 1
ATOM 764 O O . MET A 1 95 ? -1.119 -0.621 16.644 1.00 88.62 95 MET A O 1
ATOM 768 N N . ARG A 1 96 ? -1.600 -1.291 18.731 1.00 89.06 96 ARG A N 1
ATOM 769 C CA . ARG A 1 96 ? -0.204 -1.410 19.160 1.00 89.06 96 ARG A CA 1
ATOM 770 C C . ARG A 1 96 ? 0.499 -2.571 18.460 1.00 89.06 96 ARG A C 1
ATOM 772 O O . ARG A 1 96 ? 1.622 -2.392 17.996 1.00 89.06 96 ARG A O 1
ATOM 779 N N . GLU A 1 97 ? -0.153 -3.729 18.377 1.00 92.19 97 GLU A N 1
ATOM 780 C CA . GLU A 1 97 ? 0.364 -4.889 17.638 1.00 92.19 97 GLU A CA 1
ATOM 781 C C . GLU A 1 97 ? 0.469 -4.570 16.147 1.00 92.19 97 GLU A C 1
ATOM 783 O O . GLU A 1 97 ? 1.505 -4.828 15.543 1.00 92.19 97 GLU A O 1
ATOM 788 N N . LEU A 1 98 ? -0.541 -3.908 15.571 1.00 93.44 98 LEU A N 1
ATOM 789 C CA . LEU A 1 98 ? -0.505 -3.454 14.182 1.00 93.44 98 LEU A CA 1
ATOM 790 C C . LEU A 1 98 ? 0.704 -2.555 13.903 1.00 93.44 98 LEU A C 1
ATOM 792 O O . LEU A 1 98 ? 1.414 -2.757 12.921 1.00 93.44 98 LEU A O 1
ATOM 796 N N . ARG A 1 99 ? 0.959 -1.575 14.779 1.00 91.62 99 ARG A N 1
ATOM 797 C CA . ARG A 1 99 ? 2.122 -0.687 14.665 1.00 91.62 99 ARG A CA 1
ATOM 798 C C . ARG A 1 99 ? 3.429 -1.471 14.721 1.00 91.62 99 ARG A C 1
ATOM 800 O O . ARG A 1 99 ? 4.331 -1.185 13.942 1.00 91.62 99 ARG A O 1
ATOM 807 N N . GLN A 1 100 ? 3.538 -2.437 15.632 1.00 91.75 100 GLN A N 1
ATOM 808 C CA . GLN A 1 100 ? 4.722 -3.292 15.731 1.00 91.75 100 GLN A CA 1
ATOM 809 C C . GLN A 1 100 ? 4.932 -4.100 14.450 1.00 91.75 100 GLN A C 1
ATOM 811 O O . GLN A 1 100 ? 6.041 -4.105 13.933 1.00 91.75 100 GLN A O 1
ATOM 816 N N . VAL A 1 101 ? 3.878 -4.713 13.904 1.00 94.31 101 VAL A N 1
ATOM 817 C CA . VAL A 1 101 ? 3.945 -5.453 12.634 1.00 94.31 101 VAL A CA 1
ATOM 818 C C . VAL A 1 101 ? 4.415 -4.545 11.498 1.00 94.31 101 VAL A C 1
ATOM 820 O O . VAL A 1 101 ? 5.391 -4.870 10.831 1.00 94.31 101 VAL A O 1
ATOM 823 N N . ILE A 1 102 ? 3.776 -3.385 11.316 1.00 94.00 102 ILE A N 1
ATOM 824 C CA . ILE A 1 102 ? 4.123 -2.435 10.251 1.00 94.00 102 ILE A CA 1
ATOM 825 C C . ILE A 1 102 ? 5.574 -1.957 10.377 1.00 94.00 102 ILE A C 1
ATOM 827 O O . ILE A 1 102 ? 6.299 -1.935 9.384 1.00 94.00 102 ILE A O 1
ATOM 831 N N . ASN A 1 103 ? 6.002 -1.570 11.581 1.00 91.00 103 ASN A N 1
ATOM 832 C CA . ASN A 1 103 ? 7.359 -1.075 11.794 1.00 91.00 103 ASN A CA 1
ATOM 833 C C . ASN A 1 103 ? 8.392 -2.184 11.580 1.00 91.00 103 ASN A C 1
ATOM 835 O O . ASN A 1 103 ? 9.368 -1.946 10.887 1.00 91.00 103 ASN A O 1
ATOM 839 N N . ASN A 1 104 ? 8.143 -3.402 12.076 1.00 92.44 104 ASN A N 1
ATOM 840 C CA . ASN A 1 104 ? 9.035 -4.538 11.843 1.00 92.44 104 ASN A CA 1
ATOM 841 C C . ASN A 1 104 ? 9.197 -4.815 10.343 1.00 92.44 104 ASN A C 1
ATOM 843 O O . ASN A 1 104 ? 10.322 -4.887 9.863 1.00 92.44 104 ASN A O 1
ATOM 847 N N . MET A 1 105 ? 8.094 -4.875 9.586 1.00 92.94 105 MET A N 1
ATOM 848 C CA . MET A 1 105 ? 8.144 -5.060 8.129 1.00 92.94 105 MET A CA 1
ATOM 849 C C . MET A 1 105 ? 8.909 -3.932 7.425 1.00 92.94 105 MET A C 1
ATOM 851 O O . MET A 1 105 ? 9.612 -4.162 6.447 1.00 92.94 105 MET A O 1
ATOM 855 N N . PHE A 1 106 ? 8.776 -2.693 7.897 1.00 91.31 106 PHE A N 1
ATOM 856 C CA . PHE A 1 106 ? 9.482 -1.554 7.316 1.00 91.31 106 PHE A CA 1
ATOM 857 C C . PHE A 1 106 ? 10.980 -1.523 7.672 1.00 91.31 106 PHE A C 1
ATOM 859 O O . PHE A 1 106 ? 11.808 -1.099 6.855 1.00 91.31 106 PHE A O 1
ATOM 866 N N . ASP A 1 107 ? 11.326 -1.957 8.881 1.00 89.31 107 ASP A N 1
ATOM 867 C CA . ASP A 1 107 ? 12.686 -1.966 9.421 1.00 89.31 107 ASP A CA 1
ATOM 868 C C . ASP A 1 107 ? 13.499 -3.174 8.929 1.00 89.31 107 ASP A C 1
ATOM 870 O O . ASP A 1 107 ? 14.711 -3.058 8.799 1.00 89.31 107 ASP A O 1
ATOM 874 N N . GLU A 1 108 ? 12.853 -4.277 8.524 1.00 89.88 108 GLU A N 1
ATOM 875 C CA . GLU A 1 108 ? 13.489 -5.417 7.830 1.00 89.88 108 GLU A CA 1
ATOM 876 C C . GLU A 1 108 ? 14.266 -5.004 6.563 1.00 89.88 108 GLU A C 1
ATOM 878 O O . GLU A 1 108 ? 15.147 -5.722 6.083 1.00 89.88 108 GLU A O 1
ATOM 883 N N . HIS A 1 109 ? 13.967 -3.827 6.017 1.00 86.94 109 HIS A N 1
ATOM 884 C CA . HIS A 1 109 ? 14.632 -3.262 4.857 1.00 86.94 109 HIS A CA 1
ATOM 885 C C . HIS A 1 109 ? 15.696 -2.229 5.255 1.00 86.94 109 HIS A C 1
ATOM 887 O O . HIS A 1 109 ? 15.446 -1.026 5.182 1.00 86.94 109 HIS A O 1
ATOM 893 N N . GLU A 1 110 ? 16.878 -2.694 5.670 1.00 73.44 110 GLU A N 1
ATOM 894 C CA . GLU A 1 110 ? 18.006 -1.830 6.081 1.00 73.44 110 GLU A CA 1
ATOM 895 C C . GLU A 1 110 ? 18.931 -1.400 4.922 1.00 73.44 110 GLU A C 1
ATOM 897 O O . GLU A 1 110 ? 19.721 -0.470 5.066 1.00 73.44 110 GLU A O 1
ATOM 902 N N . ASN A 1 111 ? 18.867 -2.086 3.775 1.00 79.56 111 ASN A N 1
ATOM 903 C CA . ASN A 1 111 ? 19.759 -1.863 2.629 1.00 79.56 111 ASN A CA 1
ATOM 904 C C . ASN A 1 111 ? 19.053 -1.108 1.492 1.00 79.56 111 ASN A C 1
ATOM 906 O O . ASN A 1 111 ? 18.967 -1.600 0.367 1.00 79.56 111 ASN A O 1
ATOM 910 N N . GLU A 1 112 ? 18.495 0.064 1.783 1.00 86.19 112 GLU A N 1
ATOM 911 C CA . GLU A 1 112 ? 17.924 0.940 0.758 1.00 86.19 112 GLU A CA 1
ATOM 912 C C . GLU A 1 112 ? 18.982 1.629 -0.125 1.00 86.19 112 GLU A C 1
ATOM 914 O O . GLU A 1 112 ? 20.086 1.962 0.303 1.00 86.19 112 GLU A O 1
ATOM 919 N N . ILE A 1 113 ? 18.610 1.925 -1.369 1.00 87.31 113 ILE A N 1
ATOM 920 C CA . ILE A 1 113 ? 19.392 2.772 -2.282 1.00 87.31 113 ILE A CA 1
ATOM 921 C C . ILE A 1 113 ? 19.047 4.248 -2.056 1.00 87.31 113 ILE A C 1
ATOM 923 O O . ILE A 1 113 ? 19.911 5.122 -2.130 1.00 87.31 113 ILE A O 1
ATOM 927 N N . VAL A 1 114 ? 17.765 4.540 -1.811 1.00 85.75 114 VAL A N 1
ATOM 928 C CA . VAL A 1 114 ? 17.250 5.898 -1.595 1.00 85.75 114 VAL A CA 1
ATOM 929 C C . VAL A 1 114 ? 16.163 5.868 -0.533 1.00 85.75 114 VAL A C 1
ATOM 931 O O . VAL A 1 114 ? 15.216 5.092 -0.652 1.00 85.75 114 VAL A O 1
ATOM 934 N N . THR A 1 115 ? 16.235 6.796 0.420 1.00 88.62 115 THR A N 1
ATOM 935 C CA . THR A 1 115 ? 15.165 7.038 1.392 1.00 88.62 115 THR A CA 1
ATOM 936 C C . THR A 1 115 ? 14.648 8.463 1.271 1.00 88.62 115 THR A C 1
ATOM 938 O O . THR A 1 115 ? 15.411 9.427 1.297 1.00 88.62 115 THR A O 1
ATOM 941 N N . VAL A 1 116 ? 13.328 8.592 1.143 1.00 86.44 116 VAL A N 1
ATOM 942 C CA . VAL A 1 116 ? 12.608 9.867 1.178 1.00 86.44 116 VAL A CA 1
ATOM 943 C C . VAL A 1 116 ? 11.729 9.862 2.418 1.00 86.44 116 VAL A C 1
ATOM 945 O O . VAL A 1 116 ? 10.765 9.103 2.491 1.00 86.44 116 VAL A O 1
ATOM 948 N N . ALA A 1 117 ? 12.064 10.700 3.394 1.00 87.50 117 ALA A N 1
ATOM 949 C CA . ALA A 1 117 ? 11.313 10.847 4.632 1.00 87.50 117 ALA A CA 1
ATOM 950 C C . ALA A 1 117 ? 10.731 12.260 4.733 1.00 87.50 117 ALA A C 1
ATOM 952 O O . ALA A 1 117 ? 11.435 13.250 4.545 1.00 87.50 117 ALA A O 1
ATOM 953 N N . THR A 1 118 ? 9.445 12.332 5.045 1.00 85.69 118 THR A N 1
ATOM 954 C CA . THR A 1 118 ? 8.725 13.544 5.444 1.00 85.69 118 THR A CA 1
ATOM 955 C C . THR A 1 118 ? 8.071 13.292 6.804 1.00 85.69 118 THR A C 1
ATOM 957 O O . THR A 1 118 ? 8.060 12.152 7.278 1.00 85.69 118 THR A O 1
ATOM 960 N N . ASP A 1 119 ? 7.485 14.324 7.411 1.00 81.81 119 ASP A N 1
ATOM 961 C CA . ASP A 1 119 ? 6.726 14.175 8.664 1.00 81.81 119 ASP A CA 1
ATOM 962 C C . ASP A 1 119 ? 5.543 13.200 8.505 1.00 81.81 119 ASP A C 1
ATOM 964 O O . ASP A 1 119 ? 5.183 12.471 9.428 1.00 81.81 119 ASP A O 1
ATOM 968 N N . ASP A 1 120 ? 4.995 13.134 7.292 1.00 85.75 120 ASP A N 1
ATOM 969 C CA . ASP A 1 120 ? 3.771 12.414 6.958 1.00 85.75 120 ASP A CA 1
ATOM 970 C C . ASP A 1 120 ? 4.019 10.991 6.439 1.00 85.75 120 ASP A C 1
ATOM 972 O O . ASP A 1 120 ? 3.158 10.117 6.530 1.00 85.75 120 ASP A O 1
ATOM 976 N N . HIS A 1 121 ? 5.179 10.718 5.845 1.00 88.75 121 HIS A N 1
ATOM 977 C CA . HIS A 1 121 ? 5.462 9.406 5.267 1.00 88.75 121 HIS A CA 1
ATOM 978 C C . HIS A 1 121 ? 6.944 9.158 5.025 1.00 88.75 121 HIS A C 1
ATOM 980 O O . HIS A 1 121 ? 7.750 10.082 4.919 1.00 88.75 121 HIS A O 1
ATOM 986 N N . THR A 1 122 ? 7.295 7.886 4.863 1.00 91.31 122 THR A N 1
ATOM 987 C CA . THR A 1 122 ? 8.637 7.459 4.470 1.00 91.31 122 THR A CA 1
ATOM 988 C C . THR A 1 122 ? 8.562 6.461 3.321 1.00 91.31 122 THR A C 1
ATOM 990 O O . THR A 1 122 ? 7.726 5.564 3.327 1.00 91.31 122 THR A O 1
ATOM 993 N N . ILE A 1 123 ? 9.430 6.618 2.325 1.00 92.50 123 ILE A N 1
ATOM 994 C CA . ILE A 1 123 ? 9.605 5.687 1.209 1.00 92.50 123 ILE A CA 1
ATOM 995 C C . ILE A 1 123 ? 11.060 5.229 1.201 1.00 92.50 123 ILE A C 1
ATOM 997 O O . ILE A 1 123 ? 11.949 6.079 1.187 1.00 92.50 123 ILE A O 1
ATOM 1001 N N . LYS A 1 124 ? 11.295 3.916 1.147 1.00 93.81 124 LYS A N 1
ATOM 1002 C CA . LYS A 1 124 ? 12.614 3.332 0.867 1.00 93.81 124 LYS A CA 1
ATOM 1003 C C . LYS A 1 124 ? 12.578 2.658 -0.499 1.00 93.81 124 LYS A C 1
ATOM 1005 O O . LYS A 1 124 ? 11.761 1.767 -0.723 1.00 93.81 124 LYS A O 1
ATOM 1010 N N . VAL A 1 125 ? 13.448 3.069 -1.413 1.00 92.25 125 VAL A N 1
ATOM 1011 C CA . VAL A 1 125 ? 13.709 2.348 -2.665 1.00 92.25 125 VAL A CA 1
ATOM 1012 C C . VAL A 1 125 ? 14.777 1.309 -2.368 1.00 92.25 125 VAL A C 1
ATOM 1014 O O . VAL A 1 125 ? 15.900 1.662 -2.020 1.00 92.25 125 VAL A O 1
ATOM 1017 N N . LEU A 1 126 ? 14.407 0.039 -2.480 1.00 92.00 126 LEU A N 1
ATOM 1018 C CA . LEU A 1 126 ? 15.241 -1.099 -2.096 1.00 92.00 126 LEU A CA 1
ATOM 1019 C C . LEU A 1 126 ? 16.139 -1.550 -3.236 1.00 92.00 126 LEU A C 1
ATOM 1021 O O . LEU A 1 126 ? 17.271 -1.957 -3.017 1.00 92.00 126 LEU A O 1
ATOM 1025 N N . ASP A 1 127 ? 15.611 -1.486 -4.453 1.00 90.62 127 ASP A N 1
ATOM 1026 C CA . ASP A 1 127 ? 16.327 -1.911 -5.640 1.00 90.62 127 ASP A CA 1
ATOM 1027 C C . ASP A 1 127 ? 15.809 -1.168 -6.871 1.00 90.62 127 ASP A C 1
ATOM 1029 O O . ASP A 1 127 ? 14.618 -0.832 -6.967 1.00 90.62 127 ASP A O 1
ATOM 1033 N N . LYS A 1 128 ? 16.709 -0.926 -7.820 1.00 89.75 128 LYS A N 1
ATOM 1034 C CA . LYS A 1 128 ? 16.363 -0.432 -9.146 1.00 89.75 128 LYS A CA 1
ATOM 1035 C C . LYS A 1 128 ? 17.275 -1.086 -10.176 1.00 89.75 128 LYS A C 1
ATOM 1037 O O . LYS A 1 128 ? 18.476 -0.832 -10.199 1.00 89.75 128 LYS A O 1
ATOM 1042 N N . TYR A 1 129 ? 16.657 -1.823 -11.088 1.00 87.75 129 TYR A N 1
ATOM 1043 C CA . TYR A 1 129 ? 17.300 -2.380 -12.268 1.00 87.75 129 TYR A CA 1
ATOM 1044 C C . TYR A 1 129 ? 16.711 -1.745 -13.531 1.00 87.75 129 TYR A C 1
ATOM 1046 O O . TYR A 1 129 ? 15.519 -1.441 -13.584 1.00 87.75 129 TYR A O 1
ATOM 1054 N N . ASP A 1 130 ? 17.565 -1.482 -14.513 1.00 87.38 130 ASP A N 1
ATOM 1055 C CA . ASP A 1 130 ? 17.249 -0.715 -15.718 1.00 87.38 130 ASP A CA 1
ATOM 1056 C C . ASP A 1 130 ? 18.030 -1.337 -16.884 1.00 87.38 130 ASP A C 1
ATOM 1058 O O . ASP A 1 130 ? 19.264 -1.377 -16.843 1.00 87.38 130 ASP A O 1
ATOM 1062 N N . ASP A 1 131 ? 17.319 -1.877 -17.871 1.00 83.00 131 ASP A N 1
ATOM 1063 C CA . ASP A 1 131 ? 17.876 -2.375 -19.129 1.00 83.00 131 ASP A CA 1
ATOM 1064 C C . ASP A 1 131 ? 17.132 -1.761 -20.334 1.00 83.00 131 ASP A C 1
ATOM 1066 O O . ASP A 1 131 ? 16.266 -0.901 -20.176 1.00 83.00 131 ASP A O 1
ATOM 1070 N N . GLU A 1 132 ? 17.498 -2.150 -21.559 1.00 78.44 132 GLU A N 1
ATOM 1071 C CA . GLU A 1 132 ? 16.917 -1.569 -22.781 1.00 78.44 13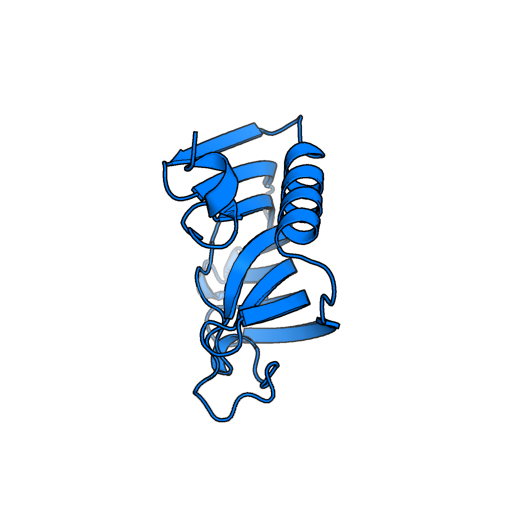2 GLU A CA 1
ATOM 1072 C C . GLU A 1 132 ? 15.411 -1.858 -22.957 1.00 78.44 132 GLU A C 1
ATOM 1074 O O . GLU A 1 132 ? 14.730 -1.118 -23.669 1.00 78.44 132 GLU A O 1
ATOM 1079 N N . GLU A 1 133 ? 14.876 -2.900 -22.315 1.00 80.44 133 GLU A N 1
ATOM 1080 C CA . GLU A 1 133 ? 13.499 -3.379 -22.490 1.00 80.44 133 GLU A CA 1
ATOM 1081 C C . GLU A 1 133 ? 12.614 -3.124 -21.259 1.00 80.44 133 GLU A C 1
ATOM 1083 O O . GLU A 1 133 ? 11.388 -2.990 -21.386 1.00 80.44 133 GLU A O 1
ATOM 1088 N N . LYS A 1 134 ? 13.205 -3.052 -20.059 1.00 83.94 134 LYS A N 1
ATOM 1089 C CA . LYS A 1 134 ? 12.463 -2.936 -18.803 1.00 83.94 134 LYS A CA 1
ATOM 1090 C C . LYS A 1 134 ? 13.180 -2.162 -17.700 1.00 83.94 134 LYS A C 1
ATOM 1092 O O . LYS A 1 134 ? 14.394 -2.194 -17.526 1.00 83.94 134 LYS A O 1
ATOM 1097 N N . ILE A 1 135 ? 12.356 -1.550 -16.853 1.00 87.06 135 ILE A N 1
ATOM 1098 C CA . ILE A 1 135 ? 12.768 -0.943 -15.587 1.00 87.06 135 ILE A CA 1
ATOM 1099 C C . ILE A 1 135 ? 12.063 -1.676 -14.452 1.00 87.06 135 ILE A C 1
ATOM 1101 O O . ILE A 1 135 ? 10.838 -1.624 -14.352 1.00 87.06 135 ILE A O 1
ATOM 1105 N N . VAL A 1 136 ? 12.828 -2.288 -13.552 1.00 89.50 136 VAL A N 1
ATOM 1106 C CA . VAL A 1 136 ? 12.312 -2.933 -12.340 1.00 89.50 136 VAL A CA 1
ATOM 1107 C C . VAL A 1 136 ? 12.615 -2.050 -11.137 1.00 89.50 136 VAL A C 1
ATOM 1109 O O . VAL A 1 136 ? 13.748 -1.621 -10.928 1.00 89.50 136 VAL A O 1
ATOM 1112 N N . THR A 1 137 ? 11.599 -1.724 -10.341 1.00 91.62 137 THR A N 1
ATOM 1113 C CA . THR A 1 137 ? 11.754 -0.949 -9.099 1.00 91.62 137 THR A CA 1
ATOM 1114 C C . THR A 1 137 ? 11.130 -1.698 -7.929 1.00 91.62 137 THR A C 1
ATOM 1116 O O . THR A 1 137 ? 9.979 -2.118 -8.021 1.00 91.62 137 THR A O 1
ATOM 1119 N N . ARG A 1 138 ? 11.860 -1.804 -6.815 1.00 93.38 138 ARG A N 1
ATOM 1120 C CA . ARG A 1 138 ? 11.377 -2.379 -5.550 1.00 93.38 138 ARG A CA 1
ATOM 1121 C C . ARG A 1 138 ? 11.385 -1.303 -4.479 1.00 93.38 138 ARG A C 1
ATOM 1123 O O . ARG A 1 138 ? 12.375 -0.583 -4.343 1.00 93.38 138 ARG A O 1
ATOM 1130 N N . TYR A 1 139 ? 10.293 -1.155 -3.740 1.00 94.19 139 TYR A N 1
ATOM 1131 C CA . TYR A 1 139 ? 10.197 -0.109 -2.723 1.00 94.19 139 TYR A CA 1
ATOM 1132 C C . TYR A 1 139 ? 9.202 -0.448 -1.621 1.00 94.19 139 TYR A C 1
ATOM 1134 O O . TYR A 1 139 ? 8.242 -1.183 -1.837 1.00 94.19 139 TYR A O 1
ATOM 1142 N N . VAL A 1 140 ? 9.403 0.163 -0.458 1.00 95.06 140 VAL A N 1
ATOM 1143 C CA . VAL A 1 140 ? 8.420 0.195 0.626 1.00 95.06 140 VAL A CA 1
ATOM 1144 C C . VAL A 1 140 ? 7.980 1.616 0.917 1.00 95.06 140 VAL A C 1
ATOM 1146 O O . VAL A 1 140 ? 8.754 2.565 0.805 1.00 95.06 140 VAL A O 1
ATOM 1149 N N . TYR A 1 141 ? 6.721 1.752 1.302 1.00 94.44 141 TYR A N 1
ATOM 1150 C CA . TYR A 1 141 ? 6.090 2.983 1.737 1.00 94.44 141 TYR A CA 1
ATOM 1151 C C . TYR A 1 141 ? 5.459 2.773 3.111 1.00 94.44 141 TYR A C 1
ATOM 1153 O O . TYR A 1 141 ? 4.716 1.817 3.329 1.00 94.44 141 TYR A O 1
ATOM 1161 N N . LEU A 1 142 ? 5.720 3.719 4.003 1.00 93.56 142 LEU A N 1
ATOM 1162 C CA . LEU A 1 142 ? 5.164 3.802 5.341 1.00 93.56 142 LEU A CA 1
ATOM 1163 C C . LEU A 1 142 ? 4.417 5.124 5.494 1.00 93.56 142 LEU A C 1
ATOM 1165 O O . LEU A 1 142 ? 5.007 6.199 5.353 1.00 93.56 142 LEU A O 1
ATOM 1169 N N . ASN A 1 143 ? 3.128 5.051 5.808 1.00 92.25 143 ASN A N 1
ATOM 1170 C CA . ASN A 1 143 ? 2.316 6.216 6.127 1.00 92.25 143 ASN A CA 1
ATOM 1171 C C . ASN A 1 143 ? 2.446 6.542 7.618 1.00 92.25 143 ASN A C 1
ATOM 1173 O O . ASN A 1 143 ? 2.123 5.699 8.445 1.00 92.25 143 ASN A O 1
ATOM 1177 N N . ARG A 1 144 ? 2.869 7.764 7.953 1.00 87.00 144 ARG A N 1
ATOM 1178 C CA . ARG A 1 144 ? 2.986 8.283 9.327 1.00 87.00 144 ARG A CA 1
ATOM 1179 C C . ARG A 1 144 ? 1.896 9.296 9.694 1.00 87.00 144 ARG A C 1
ATOM 1181 O O . ARG A 1 144 ? 1.757 9.638 10.861 1.00 87.00 144 ARG A O 1
ATOM 1188 N N . GLU A 1 145 ? 1.056 9.710 8.741 1.00 86.88 145 GLU A N 1
ATOM 1189 C CA . GLU A 1 145 ? -0.063 10.643 8.966 1.00 86.88 145 GLU A CA 1
ATOM 1190 C C . GLU A 1 145 ? -1.158 10.061 9.874 1.00 86.88 145 GLU A C 1
ATOM 1192 O O . GLU A 1 145 ? -2.076 10.770 10.297 1.00 86.88 145 GLU A O 1
ATOM 1197 N N . ASP A 1 146 ? -1.173 8.743 10.099 1.00 83.25 146 ASP A N 1
ATOM 1198 C CA . ASP A 1 146 ? -2.204 8.109 10.914 1.00 83.25 146 ASP A CA 1
ATOM 1199 C C . ASP A 1 146 ? -2.011 8.352 12.411 1.00 83.25 146 ASP A C 1
ATOM 1201 O O . ASP A 1 146 ? -1.358 7.596 13.126 1.00 83.25 146 ASP A O 1
ATOM 1205 N N . LYS A 1 147 ? -2.630 9.436 12.884 1.00 77.25 147 LYS A N 1
ATOM 1206 C CA . LYS A 1 147 ? -2.593 9.834 14.291 1.00 77.25 147 LYS A CA 1
ATOM 1207 C C . LYS A 1 147 ? -3.125 8.764 15.236 1.00 77.25 147 LYS A C 1
ATOM 1209 O O . LYS A 1 147 ? -2.663 8.741 16.364 1.00 77.25 147 LYS A O 1
ATOM 1214 N N . ASP A 1 148 ? -4.064 7.915 14.812 1.00 78.06 148 ASP A N 1
ATOM 1215 C CA . ASP A 1 148 ? -4.605 6.855 15.671 1.00 78.06 148 ASP A CA 1
ATOM 1216 C C . ASP A 1 148 ? -3.566 5.734 15.851 1.00 78.06 148 ASP A C 1
ATOM 1218 O O . ASP A 1 148 ? -3.360 5.252 16.962 1.00 78.06 148 ASP A O 1
ATOM 1222 N N . LEU A 1 149 ? -2.864 5.354 14.776 1.00 82.56 149 LEU A N 1
ATOM 1223 C CA . LEU A 1 149 ? -1.805 4.339 14.803 1.00 82.56 149 LEU A CA 1
ATOM 1224 C C . LEU A 1 149 ? -0.563 4.790 15.591 1.00 82.56 149 LEU A C 1
ATOM 1226 O O . LEU A 1 149 ? 0.042 3.996 16.319 1.00 82.56 149 LEU A O 1
ATOM 1230 N N . TYR A 1 150 ? -0.184 6.063 15.462 1.00 78.25 150 TYR A N 1
ATOM 1231 C CA . TYR A 1 150 ? 1.025 6.622 16.081 1.00 78.25 150 TYR A CA 1
ATOM 1232 C C . TYR A 1 150 ? 0.756 7.448 17.341 1.00 78.25 150 TYR A C 1
ATOM 1234 O O . TYR A 1 150 ? 1.681 8.064 17.866 1.00 78.25 150 TYR A O 1
ATOM 1242 N N . LYS A 1 151 ? -0.480 7.435 17.854 1.00 73.88 151 LYS A N 1
ATOM 1243 C CA . LYS A 1 151 ? -0.903 8.275 18.979 1.00 73.88 151 LYS A CA 1
ATOM 1244 C C . LYS A 1 151 ? 0.008 8.146 20.199 1.00 73.88 151 LYS A C 1
ATOM 1246 O O . LYS A 1 151 ? 0.465 9.152 20.722 1.00 73.88 151 LYS A O 1
ATOM 1251 N N . ASP A 1 152 ? 0.333 6.914 20.588 1.00 65.06 152 ASP A N 1
ATOM 1252 C CA . ASP A 1 152 ? 1.137 6.637 21.789 1.00 65.06 152 ASP A CA 1
ATOM 1253 C C . ASP A 1 152 ? 2.620 7.036 21.657 1.00 65.06 152 ASP A C 1
ATOM 1255 O O . ASP A 1 152 ? 3.358 6.933 22.627 1.00 65.06 152 ASP A O 1
ATOM 1259 N N . LEU A 1 153 ? 3.092 7.413 20.462 1.00 60.22 153 LEU A N 1
ATOM 1260 C CA . LEU A 1 153 ? 4.434 7.984 20.265 1.00 60.22 153 LEU A CA 1
ATOM 1261 C C . LEU A 1 153 ? 4.426 9.517 20.333 1.00 60.22 153 LEU A C 1
ATOM 1263 O O . LEU A 1 153 ? 5.487 10.131 20.332 1.00 60.22 153 LEU A O 1
ATOM 1267 N N . LEU A 1 154 ? 3.238 10.124 20.316 1.00 56.81 154 LEU A N 1
ATOM 1268 C CA . LEU A 1 154 ? 3.025 11.571 20.359 1.00 56.81 154 LEU A CA 1
ATOM 1269 C C . LEU A 1 154 ? 2.548 12.047 21.740 1.00 56.81 154 LEU A C 1
ATOM 1271 O O . LEU A 1 154 ? 2.490 13.252 21.979 1.00 56.81 154 LEU A O 1
ATOM 1275 N N . GLU A 1 155 ? 2.176 11.120 22.622 1.00 50.53 155 GLU A N 1
ATOM 1276 C CA . GLU A 1 155 ? 1.850 11.378 24.023 1.00 50.53 155 GLU A CA 1
ATOM 1277 C C . GLU A 1 155 ? 3.067 10.972 24.878 1.00 50.53 155 GLU A C 1
ATOM 1279 O O . GLU A 1 155 ? 3.233 9.794 25.191 1.00 50.53 155 GLU A O 1
ATOM 1284 N N . ASP A 1 156 ? 3.934 11.948 25.184 1.00 46.00 156 ASP A N 1
ATOM 1285 C CA . ASP A 1 156 ? 4.978 11.862 26.227 1.00 46.00 156 ASP A CA 1
ATOM 1286 C C . ASP A 1 156 ? 4.365 11.861 27.642 1.00 46.00 156 ASP A C 1
ATOM 1288 O O . ASP A 1 156 ? 3.479 12.713 27.912 1.00 46.00 156 ASP A O 1
#

pLDDT: mean 87.33, std 9.18, range [46.0, 97.75]

Secondary structure (DSSP, 8-state):
-----SEEEHHHHSS-----SS--EEEEEEEEEEEEEEEEETTTEEEEEEEEEEEEEEEEETTT--EEEEEEEEEEESS-EEEEEEEEEEE-S-HHHHHHHHHHHHHT----SEEEE-SSEEEEEEEEEE-SSEEEEEEEEEE---TTTSGGGT--

Organism: NCBI:txid1076179

Foldseek 3Di:
DDDDDQWDFCVNQVHDDDPDPDGFTWGWQKKWWAKWKWFADPVCGLQRTKIWIWMWTWTAGPPPRWIKTWTWIWIDGPPDIDIDTPDIDTDPDDLQVVLVVRVVVVVVQPQFPDWDDDQFKIKGWRDWDDDPGIIITTMMIGGNNPCVSCVVVVPD

Sequence (156 aa):
MVTVTKYLTQVDLKRKICDCKEEEKLKVLFKEVSESELRIKPEEGMTGAYILREEKIIASCNHCKKVYFLMTTFEGGIQEQYVNIDSVELFDGSMRELRQVINNMFDEHENEIVTVATDDHTIKVLDKYDDEEKIVTRYVYLNREDKDLYKDLLED

Radius of gyration: 16.69 Å; chains: 1; bounding box: 42×27×58 Å